Protein AF-A0AAW2J5E0-F1 (afdb_monomer_lite)

Organism: NCBI:txid2727405

pLDDT: mean 85.31, std 18.02, range [37.66, 98.38]

Structure (mmCIF, N/CA/C/O backbone):
data_AF-A0AAW2J5E0-F1
#
_entry.id   AF-A0AAW2J5E0-F1
#
loop_
_atom_site.group_PDB
_atom_site.id
_atom_site.type_symbol
_atom_site.label_atom_id
_atom_site.label_alt_id
_atom_site.label_comp_id
_atom_site.label_asym_id
_atom_site.label_entity_id
_atom_site.label_seq_id
_atom_site.pdbx_PDB_ins_code
_atom_site.Cartn_x
_atom_site.Cartn_y
_atom_site.Cartn_z
_atom_site.occupancy
_atom_site.B_iso_or_equiv
_atom_site.auth_seq_id
_atom_site.auth_comp_id
_atom_site.auth_asym_id
_atom_site.auth_atom_id
_atom_site.pdbx_PDB_model_num
ATOM 1 N N . ASN A 1 1 ? -21.353 21.797 -23.917 1.00 37.66 1 ASN A N 1
ATOM 2 C CA . ASN A 1 1 ? -21.397 20.343 -24.164 1.00 37.66 1 ASN A CA 1
ATOM 3 C C . ASN A 1 1 ? -20.025 19.766 -23.828 1.00 37.66 1 ASN A C 1
ATOM 5 O O . ASN A 1 1 ? -19.196 19.620 -24.712 1.00 37.66 1 ASN A O 1
ATOM 9 N N . VAL A 1 2 ? -19.732 19.583 -22.537 1.00 46.03 2 VAL A N 1
ATOM 10 C CA . VAL A 1 2 ? -18.501 18.928 -22.068 1.00 46.03 2 VAL A CA 1
ATOM 11 C C . VAL A 1 2 ? -18.971 17.647 -21.406 1.00 46.03 2 VAL A C 1
ATOM 13 O O . VAL A 1 2 ? -19.501 17.667 -20.298 1.00 46.03 2 VAL A O 1
ATOM 16 N N . SER A 1 3 ? -18.896 16.556 -22.157 1.00 51.00 3 SER A N 1
ATOM 17 C CA . SER A 1 3 ? -19.220 15.219 -21.687 1.00 51.00 3 SER A CA 1
ATOM 18 C C . SER A 1 3 ? -18.276 14.895 -20.537 1.00 51.00 3 SER A C 1
ATOM 20 O O . SER A 1 3 ? -17.080 14.716 -20.745 1.00 51.00 3 SER A O 1
ATOM 22 N N . ASN A 1 4 ? -18.810 14.870 -19.319 1.00 52.47 4 ASN A N 1
ATOM 23 C CA . ASN A 1 4 ? -18.124 14.367 -18.140 1.00 52.47 4 ASN A CA 1
ATOM 24 C C . ASN A 1 4 ? -17.791 12.886 -18.386 1.00 52.47 4 ASN A C 1
ATOM 26 O O . ASN A 1 4 ? -18.625 12.008 -18.162 1.00 52.47 4 ASN A O 1
ATOM 30 N N . SER A 1 5 ? -16.604 12.611 -18.927 1.00 57.06 5 SER A N 1
ATOM 31 C CA . SER A 1 5 ? -16.061 11.270 -19.127 1.00 57.06 5 SER A CA 1
ATOM 32 C C . SER A 1 5 ? -15.627 10.723 -17.772 1.00 57.06 5 SER A C 1
ATOM 34 O O . SER A 1 5 ? -14.442 10.654 -17.453 1.00 57.06 5 SER A O 1
ATOM 36 N N . ARG A 1 6 ? -16.610 10.402 -16.932 1.00 63.19 6 ARG A N 1
ATOM 37 C CA . ARG A 1 6 ? -16.392 9.690 -15.679 1.00 63.19 6 ARG A CA 1
ATOM 38 C C . ARG A 1 6 ? -15.863 8.312 -16.073 1.00 63.19 6 ARG A C 1
ATOM 40 O O . ARG A 1 6 ? -16.616 7.509 -16.621 1.00 63.19 6 ARG A O 1
ATOM 47 N N . SER A 1 7 ? -14.562 8.098 -15.889 1.00 61.44 7 SER A N 1
ATOM 48 C CA . SER A 1 7 ? -13.918 6.799 -16.085 1.00 61.44 7 SER A CA 1
ATOM 49 C C . SER A 1 7 ? -14.727 5.749 -15.331 1.00 61.44 7 SER A C 1
ATOM 51 O O . SER A 1 7 ? -15.045 5.948 -14.151 1.00 61.44 7 SER A O 1
ATOM 53 N N . LYS A 1 8 ? -15.127 4.684 -16.023 1.00 70.69 8 LYS A N 1
ATOM 54 C CA . LYS A 1 8 ? -15.850 3.574 -15.405 1.00 70.69 8 LYS A CA 1
ATOM 55 C C . LYS A 1 8 ? -14.948 2.938 -14.340 1.00 70.69 8 LYS A C 1
ATOM 57 O O . LYS A 1 8 ? -13.729 3.008 -14.478 1.00 70.69 8 LYS A O 1
ATOM 62 N N . PRO A 1 9 ? -15.510 2.342 -13.277 1.00 67.00 9 PRO A N 1
ATOM 63 C CA . PRO A 1 9 ? -14.717 1.688 -12.232 1.00 67.00 9 PRO A CA 1
ATOM 64 C C . PRO A 1 9 ? -13.681 0.703 -12.803 1.00 67.00 9 PRO A C 1
ATOM 66 O O . PRO A 1 9 ? -12.526 0.734 -12.384 1.00 67.00 9 PRO A O 1
ATOM 69 N N . ASP A 1 10 ? -14.048 -0.043 -13.847 1.00 79.06 10 ASP A N 1
ATOM 70 C CA . ASP A 1 10 ? -13.152 -0.980 -14.537 1.00 79.06 10 ASP A CA 1
ATOM 71 C C . ASP A 1 10 ? -11.923 -0.288 -15.163 1.00 79.06 10 ASP A C 1
ATOM 73 O O . ASP A 1 10 ? -10.824 -0.844 -15.171 1.00 79.06 10 ASP A O 1
ATOM 77 N N . ASP A 1 11 ? -12.064 0.957 -15.637 1.00 85.88 11 ASP A N 1
ATOM 78 C CA . ASP A 1 11 ? -10.974 1.704 -16.280 1.00 85.88 11 ASP A CA 1
ATOM 79 C C . ASP A 1 11 ? -9.810 1.954 -15.301 1.00 85.88 11 ASP A C 1
ATOM 81 O O . ASP A 1 11 ? -8.642 1.973 -15.703 1.00 85.88 11 ASP A O 1
ATOM 85 N N . LEU A 1 12 ? -10.108 2.125 -14.006 1.00 89.56 12 LEU A N 1
ATOM 86 C CA . LEU A 1 12 ? -9.089 2.324 -12.972 1.00 89.56 12 LEU A CA 1
ATOM 87 C C . LEU A 1 12 ? -8.343 1.025 -12.659 1.00 89.56 12 LEU A C 1
ATOM 89 O O . LEU A 1 12 ? -7.119 1.045 -12.527 1.00 89.56 12 LEU A O 1
ATOM 93 N N . GLU A 1 13 ? -9.046 -0.104 -12.586 1.00 93.75 13 GLU A N 1
ATOM 94 C CA . GLU A 1 13 ? -8.428 -1.410 -12.341 1.00 93.75 13 GLU A CA 1
ATOM 95 C C . GLU A 1 13 ? -7.500 -1.820 -13.491 1.00 93.75 13 GLU A C 1
ATOM 97 O O . GLU A 1 13 ? -6.363 -2.243 -13.254 1.00 93.75 13 GLU A O 1
ATOM 102 N N . PHE A 1 14 ? -7.917 -1.599 -14.744 1.00 94.81 14 PHE A N 1
ATOM 103 C CA . PHE A 1 14 ? -7.060 -1.832 -15.910 1.00 94.81 14 PHE A CA 1
ATOM 104 C C . PHE A 1 14 ? -5.833 -0.920 -15.921 1.00 94.81 14 PHE A C 1
ATOM 106 O O . PHE A 1 14 ? -4.727 -1.377 -16.222 1.00 94.81 14 PHE A O 1
ATOM 113 N N . MET A 1 15 ? -5.990 0.353 -15.550 1.00 96.12 15 MET A N 1
ATOM 114 C CA . MET A 1 15 ? -4.862 1.278 -15.441 1.00 96.12 15 MET A CA 1
ATOM 115 C C . MET A 1 15 ? -3.859 0.819 -14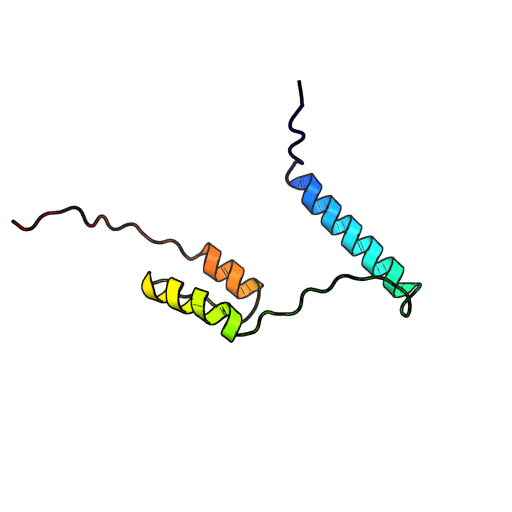.372 1.00 96.12 15 MET A C 1
ATOM 117 O O . MET A 1 15 ? -2.648 0.848 -14.606 1.00 96.12 15 MET A O 1
ATOM 121 N N . LEU A 1 16 ? -4.338 0.355 -13.214 1.00 95.81 16 LEU A N 1
ATOM 122 C CA . LEU A 1 16 ? -3.480 -0.204 -12.166 1.00 95.81 16 LEU A CA 1
ATOM 123 C C . LEU A 1 16 ? -2.732 -1.445 -12.666 1.00 95.81 16 LEU A C 1
ATOM 125 O O . LEU A 1 16 ? -1.513 -1.527 -12.499 1.00 95.81 16 LEU A O 1
ATOM 129 N N . ALA A 1 17 ? -3.420 -2.374 -13.333 1.00 96.38 17 ALA A N 1
ATOM 130 C CA . ALA A 1 17 ? -2.809 -3.580 -13.892 1.00 96.38 17 ALA A CA 1
ATOM 131 C C . ALA A 1 17 ? -1.740 -3.260 -14.951 1.00 96.38 17 ALA A C 1
ATOM 133 O O . ALA A 1 17 ? -0.655 -3.855 -14.941 1.00 96.38 17 ALA A O 1
ATOM 134 N N . ALA A 1 18 ? -2.006 -2.288 -15.828 1.00 97.31 18 ALA A N 1
ATOM 135 C CA . ALA A 1 18 ? -1.049 -1.811 -16.822 1.00 97.31 18 ALA A CA 1
ATOM 136 C C . ALA A 1 18 ? 0.201 -1.219 -16.152 1.00 97.31 18 ALA A C 1
ATOM 138 O O . ALA A 1 18 ? 1.322 -1.624 -16.468 1.00 97.31 18 ALA A O 1
ATOM 139 N N . ASN A 1 19 ? 0.021 -0.337 -15.164 1.00 97.56 19 ASN A N 1
ATOM 140 C CA . ASN A 1 19 ? 1.125 0.275 -14.423 1.00 97.56 19 ASN A CA 1
ATOM 141 C C . ASN A 1 19 ? 1.978 -0.767 -13.685 1.00 97.56 19 ASN A C 1
ATOM 143 O O . ASN A 1 19 ? 3.206 -0.708 -13.747 1.00 97.56 19 ASN A O 1
ATOM 147 N N . ILE A 1 20 ? 1.352 -1.752 -13.031 1.00 98.12 20 ILE A N 1
ATOM 148 C CA . ILE A 1 20 ? 2.060 -2.849 -12.350 1.00 98.12 20 ILE A CA 1
ATOM 149 C C . ILE A 1 20 ? 2.865 -3.684 -13.354 1.00 98.12 20 ILE A C 1
ATOM 151 O O . ILE A 1 20 ? 4.010 -4.047 -13.078 1.00 98.12 20 ILE A O 1
ATOM 155 N N . SER A 1 21 ? 2.289 -3.982 -14.520 1.00 98.19 21 SER A N 1
ATOM 156 C CA . SER A 1 21 ? 2.943 -4.786 -15.559 1.00 98.19 21 SER A CA 1
ATOM 157 C C . SER A 1 21 ? 4.171 -4.079 -16.135 1.00 98.19 21 SER A C 1
ATOM 159 O O . SER A 1 21 ? 5.245 -4.678 -16.227 1.00 98.19 21 SER A O 1
ATOM 161 N N . VAL A 1 22 ? 4.047 -2.786 -16.451 1.00 98.19 22 VAL A N 1
ATOM 162 C CA . VAL A 1 22 ? 5.166 -1.966 -16.937 1.00 98.19 22 VAL A CA 1
ATOM 163 C C . VAL A 1 22 ? 6.242 -1.824 -15.864 1.00 98.19 22 VAL A C 1
ATOM 165 O O . VAL A 1 22 ? 7.412 -2.039 -16.168 1.00 98.19 22 VAL A O 1
ATOM 168 N N . ALA A 1 23 ? 5.869 -1.545 -14.609 1.00 98.25 23 ALA A N 1
ATOM 169 C CA . ALA A 1 23 ? 6.807 -1.423 -13.491 1.00 98.25 23 ALA A CA 1
ATOM 170 C C . ALA A 1 23 ? 7.670 -2.683 -13.313 1.00 98.25 23 ALA A C 1
ATOM 172 O O . ALA A 1 23 ? 8.889 -2.582 -13.174 1.00 98.25 23 ALA A O 1
ATOM 173 N N . LYS A 1 24 ? 7.056 -3.873 -13.378 1.00 98.12 24 LYS A N 1
ATOM 174 C CA . LYS A 1 24 ? 7.780 -5.155 -13.329 1.00 98.12 24 LYS A CA 1
ATOM 175 C C . LYS A 1 24 ? 8.751 -5.297 -14.502 1.00 98.12 24 LYS A C 1
ATOM 177 O O . LYS A 1 24 ? 9.916 -5.618 -14.286 1.00 98.12 24 LYS A O 1
ATOM 182 N N . LYS A 1 25 ? 8.294 -5.006 -15.725 1.00 98.38 25 LYS A N 1
ATOM 183 C CA . LYS A 1 25 ? 9.107 -5.126 -16.943 1.00 98.38 25 LYS A CA 1
ATOM 184 C C . LYS A 1 25 ? 10.329 -4.205 -16.910 1.00 98.38 25 LYS A C 1
ATOM 186 O O . LYS A 1 25 ? 11.434 -4.658 -17.199 1.00 98.38 25 LYS A O 1
ATOM 191 N N . ILE A 1 26 ? 10.154 -2.933 -16.548 1.00 98.31 26 ILE A N 1
ATOM 192 C CA . ILE A 1 26 ? 11.270 -1.975 -16.518 1.00 98.31 26 ILE A CA 1
ATOM 193 C C . ILE A 1 26 ? 12.260 -2.278 -15.392 1.00 98.31 26 ILE A C 1
ATOM 195 O O . ILE A 1 26 ? 13.453 -2.099 -15.599 1.00 98.31 26 ILE A O 1
ATOM 199 N N . LEU A 1 27 ? 11.799 -2.777 -14.240 1.00 98.19 27 LEU A N 1
ATOM 200 C CA . LEU A 1 27 ? 12.679 -3.176 -13.139 1.00 98.19 27 LEU A CA 1
ATOM 201 C C . LEU A 1 27 ? 13.545 -4.385 -13.520 1.00 98.19 27 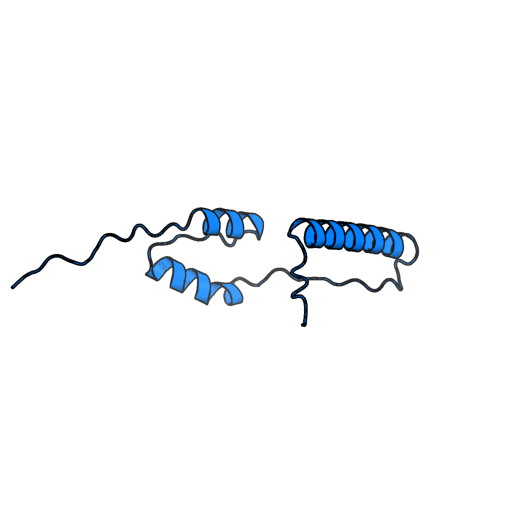LEU A C 1
ATOM 203 O O . LEU A 1 27 ? 14.727 -4.416 -13.197 1.00 98.19 27 LEU A O 1
ATOM 207 N N . GLU A 1 28 ? 12.970 -5.357 -14.232 1.00 98.12 28 GLU A N 1
ATOM 208 C CA . GLU A 1 28 ? 13.690 -6.538 -14.724 1.00 98.12 28 GLU A CA 1
ATOM 209 C C . GLU A 1 28 ? 14.777 -6.173 -15.750 1.00 98.12 28 GLU A C 1
ATOM 211 O O . GLU A 1 28 ? 15.872 -6.725 -15.707 1.00 98.12 28 GLU A O 1
ATOM 216 N N . HIS A 1 29 ? 14.497 -5.234 -16.664 1.00 98.12 29 HIS A N 1
ATOM 217 C CA . HIS A 1 29 ? 15.405 -4.903 -17.777 1.00 98.12 29 HIS A CA 1
ATOM 218 C C . HIS A 1 29 ? 16.390 -3.777 -17.431 1.00 98.12 29 HIS A C 1
ATOM 220 O O . HIS A 1 29 ? 17.482 -3.718 -17.992 1.00 98.12 29 HIS A O 1
ATOM 226 N N . PHE A 1 30 ? 16.017 -2.883 -16.511 1.00 97.69 30 PHE A N 1
ATOM 227 C CA . PHE A 1 30 ? 16.774 -1.683 -16.150 1.00 97.69 30 PHE A CA 1
ATOM 228 C C . PHE A 1 30 ? 16.819 -1.476 -14.624 1.00 97.69 30 PHE A C 1
ATOM 230 O O . PHE A 1 30 ? 16.389 -0.431 -14.133 1.00 97.69 30 PHE A O 1
ATOM 237 N N . PRO A 1 31 ? 17.364 -2.422 -13.838 1.00 96.25 31 PRO A N 1
ATOM 238 C CA . PRO A 1 31 ? 17.255 -2.396 -12.375 1.00 96.25 31 PRO A CA 1
ATOM 239 C C . PRO A 1 31 ? 17.900 -1.171 -11.710 1.00 96.25 31 PRO A C 1
ATOM 241 O O . PRO A 1 31 ? 17.484 -0.762 -10.630 1.00 96.25 31 PRO A O 1
ATOM 244 N N . LEU A 1 32 ? 18.913 -0.573 -12.346 1.00 97.31 32 LEU A N 1
ATOM 245 C CA . LEU A 1 32 ? 19.642 0.585 -11.814 1.00 97.31 32 LEU A CA 1
ATOM 246 C C . LEU A 1 32 ? 19.056 1.936 -12.246 1.00 97.31 32 LEU A C 1
ATOM 248 O O . LEU A 1 32 ? 19.378 2.957 -11.644 1.00 97.31 32 LEU A O 1
ATOM 252 N N . THR A 1 33 ? 18.233 1.961 -13.295 1.00 96.88 33 THR A N 1
ATOM 253 C CA . THR A 1 33 ? 17.754 3.200 -13.934 1.00 96.88 33 THR A CA 1
ATOM 254 C C . THR A 1 33 ? 16.236 3.250 -14.111 1.00 96.88 33 THR A C 1
ATOM 256 O O . THR A 1 33 ? 15.710 4.237 -14.625 1.00 96.88 33 THR A O 1
ATOM 259 N N . SER A 1 34 ? 15.503 2.227 -13.664 1.00 97.00 34 SER A N 1
ATOM 260 C CA . SER A 1 34 ? 14.041 2.225 -13.671 1.00 97.00 34 SER A CA 1
ATOM 261 C C . SER A 1 34 ? 13.482 3.272 -12.708 1.00 97.00 34 SER A C 1
ATOM 263 O O . SER A 1 34 ? 13.841 3.294 -11.529 1.00 97.00 34 SER A O 1
ATOM 265 N N . LEU A 1 35 ? 12.545 4.095 -13.183 1.00 97.69 35 LEU A N 1
ATOM 266 C CA . LEU A 1 35 ? 11.817 5.040 -12.342 1.00 97.69 35 LEU A CA 1
ATOM 267 C C . LEU A 1 35 ? 10.555 4.370 -11.793 1.00 97.69 35 LEU A C 1
ATOM 269 O O . LEU A 1 35 ? 9.636 4.043 -12.541 1.00 97.69 35 LEU A O 1
ATOM 273 N N . LEU A 1 36 ? 10.513 4.180 -10.475 1.00 97.75 36 LEU A N 1
ATOM 274 C CA . LEU A 1 36 ? 9.402 3.550 -9.766 1.00 97.75 36 LEU A CA 1
ATOM 275 C C . LEU A 1 36 ? 8.870 4.474 -8.671 1.00 97.75 36 LEU A C 1
ATOM 277 O O . LEU A 1 36 ? 9.616 5.234 -8.056 1.00 97.75 36 LEU A O 1
ATOM 281 N N . ARG A 1 37 ? 7.571 4.366 -8.385 1.00 97.62 37 ARG A N 1
ATOM 282 C CA . ARG A 1 37 ? 6.929 5.061 -7.266 1.00 97.62 37 ARG A CA 1
ATOM 283 C C . ARG A 1 37 ? 6.743 4.095 -6.102 1.00 97.62 37 ARG A C 1
ATOM 285 O O . ARG A 1 37 ? 6.234 2.994 -6.288 1.00 97.62 37 ARG A O 1
ATOM 292 N N . ARG A 1 38 ? 7.117 4.519 -4.894 1.00 95.44 38 ARG A N 1
ATOM 293 C CA . ARG A 1 38 ? 6.888 3.771 -3.649 1.00 95.44 38 ARG A CA 1
ATOM 294 C C . ARG A 1 38 ? 6.041 4.596 -2.690 1.00 95.44 38 ARG A C 1
ATOM 296 O O . ARG A 1 38 ? 6.184 5.814 -2.639 1.00 95.44 38 ARG A O 1
ATOM 303 N N . HIS A 1 39 ? 5.192 3.916 -1.928 1.00 94.12 39 HIS A N 1
ATOM 304 C CA . HIS A 1 39 ? 4.471 4.496 -0.801 1.00 94.12 39 HIS A CA 1
ATOM 305 C C . HIS A 1 39 ? 4.955 3.801 0.480 1.00 94.12 39 HIS A C 1
ATOM 307 O O . HIS A 1 39 ? 4.718 2.599 0.622 1.00 94.12 39 HIS A O 1
ATOM 313 N N . PRO A 1 40 ? 5.702 4.485 1.363 1.00 93.00 40 PRO A N 1
ATOM 314 C CA . PRO A 1 40 ? 6.143 3.887 2.617 1.00 93.00 40 PRO A CA 1
ATOM 315 C C . PRO A 1 40 ? 4.948 3.613 3.536 1.00 93.00 40 PRO A C 1
ATOM 317 O O . PRO A 1 40 ? 3.906 4.263 3.431 1.00 93.00 40 PRO A O 1
ATOM 320 N N . SER A 1 41 ? 5.100 2.647 4.442 1.00 92.69 41 SER A N 1
ATOM 321 C CA . SER A 1 41 ? 4.100 2.415 5.483 1.00 92.69 41 SER A CA 1
ATOM 322 C C . SER A 1 41 ? 4.008 3.643 6.397 1.00 92.69 41 SER A C 1
ATOM 324 O O . SER A 1 41 ? 5.053 4.199 6.750 1.00 92.69 41 SER A O 1
ATOM 326 N N . PRO A 1 42 ? 2.796 4.073 6.788 1.00 93.38 42 PRO A N 1
ATOM 327 C CA . PRO A 1 42 ? 2.637 5.147 7.761 1.00 93.38 42 PRO A CA 1
ATOM 328 C C . PRO A 1 42 ? 3.234 4.736 9.112 1.00 93.38 42 PRO A C 1
ATOM 330 O O . PRO A 1 42 ? 3.227 3.554 9.468 1.00 93.38 42 PRO A O 1
ATOM 333 N N . THR A 1 43 ? 3.746 5.706 9.872 1.00 91.94 43 THR A N 1
ATOM 334 C CA . THR A 1 43 ? 4.154 5.453 11.259 1.00 91.94 43 THR A CA 1
ATOM 335 C C . THR A 1 43 ? 2.929 5.419 12.172 1.00 91.94 43 THR A C 1
ATOM 337 O O . THR A 1 43 ? 1.852 5.899 11.807 1.00 91.94 43 THR A O 1
ATOM 340 N N . LYS A 1 44 ? 3.078 4.855 13.375 1.00 87.75 44 LYS A N 1
ATOM 341 C CA . LYS A 1 44 ? 1.975 4.797 14.345 1.00 87.75 44 LYS A CA 1
ATOM 342 C C . LYS A 1 44 ? 1.524 6.194 14.762 1.00 87.75 44 LYS A C 1
ATOM 344 O O . LYS A 1 44 ? 0.331 6.447 14.842 1.00 87.75 44 LYS A O 1
ATOM 349 N N . GLU A 1 45 ? 2.464 7.119 14.922 1.00 93.81 45 GLU A N 1
ATOM 350 C CA . GLU A 1 45 ? 2.206 8.506 15.318 1.00 93.81 45 GLU A CA 1
ATOM 351 C C . GLU A 1 45 ? 1.348 9.242 14.281 1.00 93.81 45 GLU A C 1
ATOM 353 O O . GLU A 1 45 ? 0.509 10.061 14.643 1.00 93.81 45 GLU A O 1
ATOM 358 N N . MET A 1 46 ? 1.510 8.924 12.991 1.00 94.88 46 MET A N 1
ATOM 359 C CA . MET A 1 46 ? 0.668 9.481 11.926 1.00 94.88 46 MET A CA 1
ATOM 360 C C . MET A 1 46 ? -0.783 8.989 12.003 1.00 94.88 46 MET A C 1
ATOM 362 O O . MET A 1 46 ? -1.688 9.686 11.548 1.00 94.88 46 MET A O 1
ATOM 366 N N . LEU A 1 47 ? -1.001 7.788 12.546 1.00 95.56 47 LEU A N 1
ATOM 367 C CA . LEU A 1 47 ? -2.322 7.172 12.690 1.00 95.56 47 LEU A CA 1
ATOM 368 C C . LEU A 1 47 ? -2.962 7.456 14.053 1.00 95.56 47 LEU A C 1
ATOM 370 O O . LEU A 1 47 ? -4.165 7.268 14.206 1.00 95.56 47 LEU A O 1
ATOM 374 N N . GLU A 1 48 ? -2.197 7.953 15.021 1.00 94.81 48 GLU A N 1
ATOM 375 C CA . GLU A 1 48 ? -2.667 8.247 16.374 1.00 94.81 48 GLU A CA 1
ATOM 376 C C . GLU A 1 48 ? -3.933 9.132 16.406 1.00 94.81 48 GLU A C 1
ATOM 378 O O . GLU A 1 48 ? -4.895 8.756 17.081 1.00 94.81 48 GLU A O 1
ATOM 383 N N . PRO A 1 49 ? -4.043 10.230 15.623 1.00 96.06 49 PRO A N 1
ATOM 384 C CA . PRO A 1 49 ? -5.262 11.044 15.612 1.00 96.06 49 PRO A CA 1
ATOM 385 C C . PRO A 1 49 ? -6.496 10.278 15.113 1.00 96.06 49 PRO A C 1
ATOM 387 O O . PRO A 1 49 ? -7.606 10.482 15.611 1.00 96.06 49 PRO A O 1
ATOM 390 N N . LEU A 1 50 ? -6.310 9.376 14.142 1.00 94.50 50 LEU A N 1
ATOM 391 C CA . LEU A 1 50 ? -7.377 8.524 13.615 1.00 94.50 50 LEU A CA 1
ATOM 392 C C . LEU A 1 50 ? -7.854 7.538 14.686 1.00 94.50 50 LEU A C 1
ATOM 394 O O . LEU A 1 50 ? -9.058 7.399 14.890 1.00 94.50 50 LEU A O 1
ATOM 398 N N . ILE A 1 51 ? -6.923 6.896 15.395 1.00 94.19 51 ILE A N 1
ATOM 399 C CA . ILE A 1 51 ? -7.224 5.927 16.459 1.00 94.19 51 ILE A CA 1
ATOM 400 C C . ILE A 1 51 ? -7.979 6.605 17.604 1.00 94.19 51 ILE A C 1
ATOM 402 O O . ILE A 1 51 ? -9.005 6.092 18.054 1.00 94.19 51 ILE A O 1
ATOM 406 N N . GLN A 1 52 ? -7.515 7.775 18.048 1.00 95.25 52 GLN A N 1
ATOM 407 C CA . GLN A 1 52 ? -8.163 8.539 19.116 1.00 95.25 52 GLN A CA 1
ATOM 408 C C . GLN A 1 52 ? -9.583 8.960 18.723 1.00 95.25 52 GLN A C 1
ATOM 410 O O . GLN A 1 52 ? -10.515 8.795 19.510 1.00 95.25 52 GLN A O 1
ATOM 415 N N . THR A 1 53 ? -9.768 9.431 17.487 1.00 94.25 53 THR A N 1
ATOM 416 C CA . THR A 1 53 ? -11.090 9.828 16.977 1.00 94.25 53 THR A CA 1
ATOM 417 C C . THR A 1 53 ? -12.034 8.633 16.873 1.00 94.25 53 THR A C 1
ATOM 419 O O . THR A 1 53 ? -13.175 8.720 17.320 1.00 94.25 53 THR A O 1
ATOM 422 N N . ALA A 1 54 ? -11.563 7.506 16.334 1.00 93.12 54 ALA A N 1
ATOM 423 C CA . ALA A 1 54 ? -12.347 6.278 16.238 1.00 93.12 54 ALA A CA 1
ATOM 424 C C . ALA A 1 54 ? -12.768 5.778 17.627 1.00 93.12 54 ALA A C 1
ATOM 426 O O . ALA A 1 54 ? -13.943 5.501 17.858 1.00 93.12 54 ALA A O 1
ATOM 427 N N . THR A 1 55 ? -11.838 5.773 18.583 1.00 92.12 55 THR A N 1
ATOM 428 C CA . THR A 1 55 ? -12.108 5.358 19.965 1.00 92.12 55 THR A CA 1
ATOM 429 C C . THR A 1 55 ? -13.147 6.262 20.631 1.00 92.12 55 THR A C 1
ATOM 431 O O . THR A 1 55 ? -14.040 5.767 21.317 1.00 92.12 55 THR A O 1
ATOM 434 N N . ALA A 1 56 ? -13.093 7.578 20.392 1.00 92.88 56 ALA A N 1
ATOM 435 C CA . ALA A 1 56 ? -14.054 8.536 20.943 1.00 92.88 56 ALA A CA 1
ATOM 436 C C . ALA A 1 56 ? -15.496 8.306 20.456 1.00 92.88 56 ALA A C 1
ATOM 438 O O . ALA A 1 56 ? -16.440 8.626 21.175 1.00 92.88 56 ALA A O 1
ATOM 439 N N . VAL A 1 57 ? -15.675 7.728 19.265 1.00 90.94 57 VAL A N 1
ATOM 440 C CA . VAL A 1 57 ? -16.992 7.355 18.718 1.00 90.94 57 VAL A CA 1
ATOM 441 C C . VAL A 1 57 ? -17.337 5.875 18.934 1.00 90.94 57 VAL A C 1
ATOM 443 O O . VAL A 1 57 ? -18.307 5.379 18.366 1.00 90.94 57 VAL A O 1
ATOM 446 N N . GLY A 1 58 ? -16.561 5.163 19.760 1.00 90.00 58 GLY A N 1
ATOM 447 C CA . GLY A 1 58 ? -16.801 3.759 20.105 1.00 90.00 58 GLY A CA 1
ATOM 448 C C . GLY A 1 58 ? -16.374 2.752 19.033 1.00 90.00 58 GLY A C 1
ATOM 449 O O . GLY A 1 58 ? -16.836 1.613 19.055 1.00 90.00 58 GLY A O 1
ATOM 450 N N . LEU A 1 59 ? -15.507 3.146 18.099 1.00 92.88 59 LEU A N 1
ATOM 451 C CA . LEU A 1 59 ? -14.966 2.286 17.048 1.00 92.88 59 LEU A CA 1
ATOM 452 C C . LEU A 1 59 ? -13.557 1.800 17.404 1.00 92.88 59 LEU A C 1
ATOM 454 O O . LEU A 1 59 ? -12.713 2.565 17.867 1.00 92.88 59 LEU A O 1
ATOM 458 N N . CYS A 1 60 ? -13.289 0.524 17.133 1.00 91.50 60 CYS A N 1
ATOM 459 C CA . CYS A 1 60 ? -11.969 -0.080 17.280 1.00 91.50 60 CYS A CA 1
ATOM 460 C C . CYS A 1 60 ? -11.366 -0.326 15.892 1.00 91.50 60 CYS A C 1
ATOM 462 O O . CYS A 1 60 ? -11.940 -1.070 15.100 1.00 91.50 60 CYS A O 1
ATOM 464 N N . LEU A 1 61 ? -10.226 0.306 15.600 1.00 94.8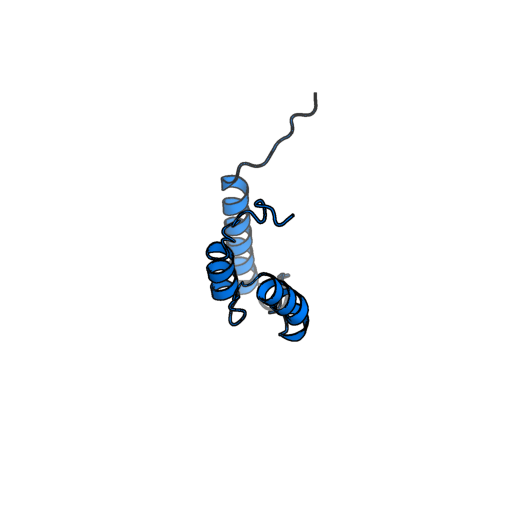8 61 LEU A N 1
ATOM 465 C CA . LEU A 1 61 ? -9.513 0.155 14.329 1.00 94.88 61 LEU A CA 1
ATOM 466 C C . LEU A 1 61 ? -8.221 -0.639 14.521 1.00 94.88 61 LEU A C 1
ATOM 468 O O . LEU A 1 61 ? -7.459 -0.381 15.455 1.00 94.88 61 LEU A O 1
ATOM 472 N N . ASP A 1 62 ? -7.948 -1.558 13.598 1.00 93.81 62 ASP A N 1
ATOM 473 C CA . ASP A 1 62 ? -6.701 -2.319 13.559 1.00 93.81 62 ASP A CA 1
ATOM 474 C C . ASP A 1 62 ? -5.720 -1.670 12.573 1.00 93.81 62 ASP A C 1
ATOM 476 O O . ASP A 1 62 ? -5.891 -1.726 11.360 1.00 93.81 62 ASP A O 1
ATOM 480 N N . VAL A 1 63 ? -4.657 -1.059 13.097 1.00 94.31 63 VAL A N 1
ATOM 481 C CA . VAL A 1 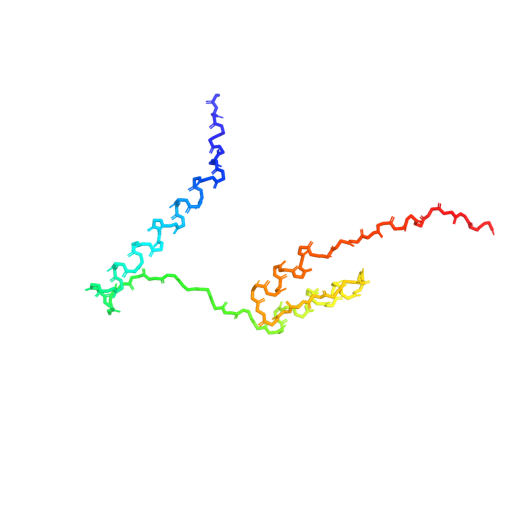63 ? -3.633 -0.360 12.300 1.00 94.31 63 VAL A CA 1
ATOM 482 C C . VAL A 1 63 ? -2.379 -1.203 12.030 1.00 94.31 63 VAL A C 1
ATOM 484 O O . VAL A 1 63 ? -1.344 -0.667 11.630 1.00 94.31 63 VAL A O 1
ATOM 487 N N . THR A 1 64 ? -2.417 -2.519 12.259 1.00 93.62 64 THR A N 1
ATOM 488 C CA . THR A 1 64 ? -1.243 -3.400 12.096 1.00 93.62 64 THR A CA 1
ATOM 489 C C . THR A 1 64 ? -0.812 -3.580 10.639 1.00 93.62 64 THR A C 1
ATOM 491 O O . THR A 1 64 ? 0.366 -3.817 10.367 1.00 93.62 64 THR A O 1
ATOM 494 N N . SER A 1 65 ? -1.741 -3.455 9.689 1.00 94.69 65 SER A N 1
ATOM 495 C CA . SER A 1 65 ? -1.474 -3.517 8.250 1.00 94.69 65 SER A CA 1
ATOM 496 C C . SER A 1 65 ? -2.529 -2.747 7.458 1.00 94.69 65 SER A C 1
ATOM 498 O O . SER A 1 65 ? -3.635 -2.529 7.942 1.00 94.69 65 SER A O 1
ATOM 500 N N . SER A 1 66 ? -2.230 -2.384 6.205 1.00 94.44 66 SER A N 1
ATOM 501 C CA . SER A 1 66 ? -3.217 -1.735 5.325 1.00 94.44 66 SER A CA 1
ATOM 502 C C . SER A 1 66 ? -4.468 -2.587 5.112 1.00 94.44 66 SER A C 1
ATOM 504 O O . SER A 1 66 ? -5.556 -2.038 4.988 1.00 94.44 66 SER A O 1
ATOM 506 N N . LYS A 1 67 ? -4.318 -3.920 5.099 1.00 95.44 67 LYS A N 1
ATOM 507 C CA . LYS A 1 67 ? -5.447 -4.847 4.999 1.00 95.44 67 LYS A CA 1
ATOM 508 C C . LYS A 1 67 ? -6.291 -4.829 6.271 1.00 95.44 67 LYS A C 1
ATOM 510 O O . LYS A 1 67 ? -7.489 -4.630 6.173 1.00 95.44 67 LYS A O 1
ATOM 515 N N . ALA A 1 68 ? -5.671 -4.989 7.440 1.00 95.94 68 ALA A N 1
ATOM 516 C CA . ALA A 1 68 ? -6.391 -4.974 8.715 1.00 95.94 68 ALA A CA 1
ATOM 517 C C . ALA A 1 68 ? -7.100 -3.629 8.960 1.00 95.94 68 ALA A C 1
ATOM 519 O O . ALA A 1 68 ? -8.227 -3.595 9.451 1.00 95.94 68 ALA A O 1
ATOM 520 N N . LEU A 1 69 ? -6.480 -2.527 8.528 1.00 95.81 69 LEU A N 1
ATOM 521 C CA . LEU A 1 69 ? -7.088 -1.205 8.602 1.00 95.81 69 LEU A CA 1
ATOM 522 C C . LEU A 1 69 ? -8.298 -1.089 7.675 1.00 95.81 69 LEU A C 1
ATOM 524 O O . LEU A 1 69 ? -9.341 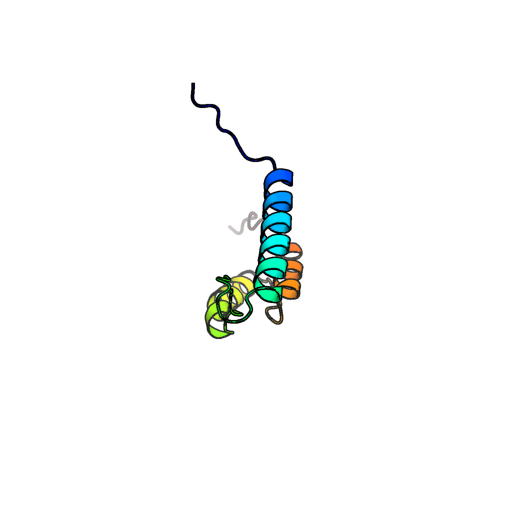-0.627 8.116 1.00 95.81 69 LEU A O 1
ATOM 528 N N . ALA A 1 70 ? -8.185 -1.530 6.420 1.00 96.25 70 ALA A N 1
ATOM 529 C CA . ALA A 1 70 ? -9.319 -1.548 5.496 1.00 96.25 70 ALA A CA 1
ATOM 530 C C . ALA A 1 70 ? -10.459 -2.439 6.019 1.00 96.25 70 ALA A C 1
ATOM 532 O O . ALA A 1 70 ? -11.591 -1.980 6.123 1.00 96.25 70 ALA A O 1
ATOM 533 N N . ASP A 1 71 ? -10.134 -3.663 6.447 1.00 96.69 71 ASP A N 1
ATOM 534 C CA . ASP A 1 71 ? -11.109 -4.623 6.964 1.00 96.69 71 ASP A CA 1
ATOM 535 C C . ASP A 1 71 ? -11.813 -4.066 8.226 1.00 96.69 71 ASP A C 1
ATOM 537 O O . ASP A 1 71 ? -13.031 -4.169 8.347 1.00 96.69 71 ASP A O 1
ATOM 541 N N . SER A 1 72 ? -11.086 -3.430 9.158 1.00 94.81 72 SER A N 1
ATOM 542 C CA . SER A 1 72 ? -11.689 -2.820 10.359 1.00 94.81 72 SER A CA 1
ATOM 543 C C . SER A 1 72 ? -12.512 -1.562 10.063 1.00 94.81 72 SER A C 1
ATOM 545 O O . SER A 1 72 ? -13.515 -1.334 10.738 1.00 94.81 72 SER A O 1
ATOM 547 N N . LEU A 1 73 ? -12.150 -0.781 9.040 1.00 95.00 73 LEU A N 1
ATOM 548 C CA . LEU A 1 73 ? -12.950 0.352 8.564 1.00 95.00 73 LEU A CA 1
ATOM 549 C C . LEU A 1 73 ? -14.261 -0.104 7.916 1.00 95.00 73 LEU A C 1
ATOM 551 O O . LEU A 1 73 ? -15.299 0.501 8.173 1.00 95.00 73 LEU A O 1
ATOM 555 N N . ASP A 1 74 ? -14.245 -1.186 7.138 1.00 94.75 74 ASP A N 1
ATOM 556 C CA . ASP A 1 74 ? -15.458 -1.740 6.524 1.00 94.75 74 ASP A CA 1
ATOM 557 C C . ASP A 1 74 ? -16.458 -2.247 7.579 1.00 94.75 74 ASP A C 1
ATOM 559 O O . ASP A 1 74 ? -17.671 -2.178 7.379 1.00 94.75 74 ASP A O 1
ATOM 563 N N . GLN A 1 75 ? -15.962 -2.722 8.728 1.00 92.31 75 GLN A N 1
ATOM 564 C CA . GLN A 1 75 ? -16.792 -3.161 9.859 1.00 92.31 75 GLN A CA 1
ATOM 565 C C . GLN A 1 75 ? -17.215 -2.024 10.800 1.00 92.31 75 GLN A C 1
ATOM 567 O O . GLN A 1 75 ? -18.031 -2.244 11.698 1.00 92.31 75 GLN A O 1
ATOM 572 N N . ALA A 1 76 ? -16.682 -0.812 10.627 1.00 89.94 76 ALA A N 1
ATOM 573 C CA . ALA A 1 76 ? -16.890 0.317 11.528 1.00 89.94 76 ALA A CA 1
ATOM 574 C C . ALA A 1 76 ? -18.263 0.995 11.329 1.00 89.94 76 ALA A C 1
ATOM 576 O O . ALA A 1 76 ? -18.364 2.179 11.003 1.00 89.94 76 ALA A O 1
ATOM 577 N N . VAL A 1 77 ? -19.346 0.242 11.533 1.00 86.56 77 VAL A N 1
ATOM 578 C CA . VAL A 1 77 ? -20.726 0.715 11.378 1.00 86.56 77 VAL A CA 1
ATOM 579 C C . VAL A 1 77 ? -21.238 1.271 12.707 1.00 86.56 77 VAL A C 1
ATOM 581 O O . VAL A 1 77 ? -21.563 0.527 13.632 1.00 86.56 77 VAL A O 1
ATOM 584 N N . VAL A 1 78 ? -21.352 2.596 12.807 1.00 74.94 78 VAL A N 1
ATOM 585 C CA . VAL A 1 78 ? -21.980 3.245 13.965 1.00 74.94 78 VAL A CA 1
ATOM 586 C C . VAL A 1 78 ? -23.494 3.069 13.862 1.00 74.94 78 VAL A C 1
ATOM 588 O O . VAL A 1 78 ? -24.145 3.668 13.005 1.00 74.94 78 VAL A O 1
ATOM 591 N N . SER A 1 79 ? -24.077 2.259 14.746 1.00 65.25 79 SER A N 1
ATOM 592 C CA . SER A 1 79 ? -25.531 2.241 14.921 1.00 65.25 79 SER A CA 1
ATOM 593 C C . SER A 1 79 ? -25.945 3.570 15.544 1.00 65.25 79 SER A C 1
ATOM 595 O O . SER A 1 79 ? -25.634 3.834 16.704 1.00 65.25 79 SER A O 1
ATOM 597 N N . GLN A 1 80 ? -26.623 4.427 14.781 1.00 55.91 80 GLN A N 1
ATOM 598 C CA . GLN A 1 80 ? -27.245 5.628 15.330 1.00 55.91 80 GLN A CA 1
ATOM 599 C C . GLN A 1 80 ? -28.380 5.208 16.271 1.00 55.91 80 GLN A C 1
ATOM 601 O O . GLN A 1 80 ? -29.532 5.105 15.858 1.00 55.91 80 GLN A O 1
ATOM 606 N N . HIS A 1 81 ? -28.080 4.952 17.545 1.00 50.88 81 HIS A N 1
ATOM 607 C CA . HIS A 1 81 ? -29.124 4.989 18.555 1.00 50.88 81 HIS A CA 1
ATOM 608 C C . HIS A 1 81 ? -29.474 6.461 18.775 1.00 50.88 81 HIS A C 1
ATOM 610 O O . HIS A 1 81 ? -28.726 7.212 19.399 1.00 50.88 81 HIS A O 1
ATOM 616 N N . THR A 1 82 ? -30.604 6.866 18.203 1.00 45.75 82 THR A N 1
ATOM 617 C CA . THR A 1 82 ? -31.316 8.120 18.446 1.00 45.75 82 THR A CA 1
ATOM 618 C C . THR A 1 82 ? -31.194 8.566 19.905 1.00 45.75 82 THR A C 1
ATOM 620 O O . THR A 1 82 ? -31.859 8.013 20.781 1.00 45.75 82 THR A O 1
ATOM 623 N N . ILE A 1 83 ? -30.391 9.601 20.174 1.00 53.56 83 ILE A N 1
ATOM 624 C CA . ILE A 1 83 ? -30.623 10.460 21.339 1.00 53.56 83 ILE A CA 1
ATOM 625 C C . ILE A 1 83 ? -31.745 11.402 20.927 1.00 53.56 83 ILE A C 1
ATOM 627 O O . ILE A 1 83 ? -31.545 12.478 20.374 1.00 53.56 83 ILE A O 1
ATOM 631 N N . GLY A 1 84 ? -32.951 10.892 21.102 1.00 55.22 84 GLY A N 1
ATOM 632 C CA . GLY A 1 84 ? -34.195 11.577 20.835 1.00 55.22 84 GLY A CA 1
ATOM 633 C C . GLY A 1 84 ? -35.282 10.905 21.644 1.00 55.22 84 GLY A C 1
ATOM 634 O O . GLY A 1 84 ? -36.150 10.282 21.054 1.00 55.22 84 GLY A O 1
ATOM 635 N N . GLN A 1 85 ? -35.185 10.980 22.974 1.00 39.94 85 GLN A N 1
ATOM 636 C CA . GLN A 1 85 ? -36.332 10.989 23.882 1.00 39.94 85 GLN A CA 1
ATOM 637 C C . GLN A 1 85 ? -35.976 11.776 25.153 1.00 39.94 85 GLN A C 1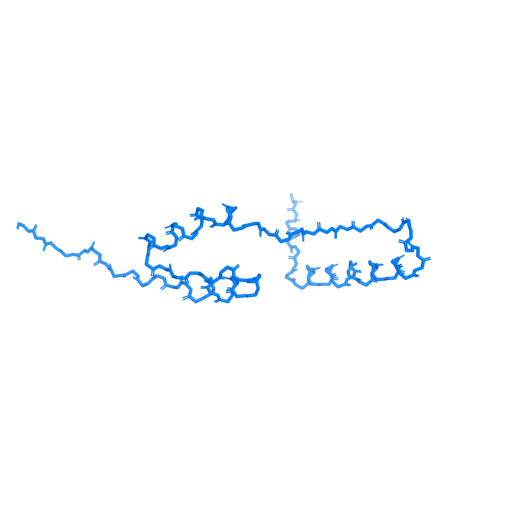
ATOM 639 O O . GLN A 1 85 ? -34.893 11.631 25.713 1.00 39.94 85 GLN A O 1
ATOM 644 N N . ASN A 1 86 ? -36.915 12.645 25.513 1.00 45.75 86 ASN A N 1
ATOM 645 C CA . ASN A 1 86 ? -36.911 13.674 26.546 1.00 45.75 86 ASN A CA 1
ATOM 646 C C . ASN A 1 86 ? -36.558 13.193 27.962 1.00 45.75 86 ASN A C 1
ATOM 648 O O . ASN A 1 86 ? -36.964 12.106 28.365 1.00 45.75 86 ASN A O 1
ATOM 652 N N . TYR A 1 87 ? -35.967 14.095 28.748 1.00 43.03 87 TYR A N 1
ATOM 653 C CA . TYR A 1 87 ? -36.405 14.320 30.125 1.00 43.03 87 TYR A CA 1
ATOM 654 C C . TYR A 1 87 ? -36.676 15.817 30.290 1.00 43.03 87 TYR A C 1
ATOM 656 O O . TYR A 1 87 ? -35.768 16.632 30.117 1.00 43.03 87 TYR A O 1
ATOM 664 N N . ASP A 1 88 ? -37.953 16.120 30.529 1.00 40.03 88 ASP A N 1
ATOM 665 C CA . ASP A 1 88 ? -38.416 17.334 31.207 1.00 40.03 88 ASP A CA 1
ATOM 666 C C . ASP A 1 88 ? -37.796 17.452 32.612 1.00 40.03 88 ASP A C 1
ATOM 668 O O . ASP A 1 88 ? -37.511 16.391 33.227 1.00 40.03 88 ASP A O 1
#

InterPro domains:
  IPR001900 Ribonuclease II/R [PF00773] (13-71)
  IPR012340 Nucleic acid-binding, OB-fold [SSF50249] (13-76)
  IPR050180 RNR Ribonuclease [PTHR23355] (13-80)

Radius of gyration: 21.45 Å; chains: 1; bounding box: 58×27×55 Å

Foldseek 3Di:
DDPPPPPDPVNVVVVVVVLVVVQVVCCVVPVPPDDDDDDDQDDVVVCVVVQVVCVVLVAHADSPDPVSRVVSVVVSDRDPPDPDDDDD

Sequence (88 aa):
NVSNSRSKPDDLEFMLAANISVAKKILEHFPLTSLLRRHPSPTKEMLEPLIQTATAVGLCLDVTSSKALADSLDQAVVSQHTIGQNYD

Secondary structure (DSSP, 8-state):
--------HHHHHHHHHHHHHHHHHHHHH-TTT------PPPPHHHHHHHHHHHHHTT-----SSHHHHHHHHHT-------------